Protein AF-A0A972YJJ7-F1 (afdb_monomer_lite)

Radius of gyration: 13.98 Å; chains: 1; bounding box: 35×19×40 Å

Structure (mmCIF, N/CA/C/O backbone):
data_AF-A0A972YJJ7-F1
#
_entry.id   AF-A0A972YJJ7-F1
#
loop_
_atom_site.group_PDB
_atom_site.id
_atom_site.type_symbol
_atom_site.label_atom_id
_atom_site.label_alt_id
_atom_site.label_comp_id
_atom_site.label_asym_id
_atom_site.label_entity_id
_atom_site.label_seq_id
_atom_site.pdbx_PDB_ins_code
_atom_site.Cartn_x
_atom_site.Cartn_y
_atom_site.Cartn_z
_atom_site.occupancy
_atom_site.B_iso_or_equiv
_atom_site.auth_seq_id
_atom_site.auth_comp_id
_atom_site.auth_asym_id
_atom_site.auth_atom_id
_atom_site.pdbx_PDB_model_num
ATOM 1 N N . MET A 1 1 ? -23.268 -9.942 25.942 1.00 49.75 1 MET A N 1
ATOM 2 C CA . MET A 1 1 ? -22.329 -8.862 25.572 1.00 49.75 1 MET A CA 1
ATOM 3 C C . MET A 1 1 ? -21.980 -9.066 24.110 1.00 49.75 1 MET A C 1
ATOM 5 O O . MET A 1 1 ? -21.364 -10.073 23.798 1.00 49.75 1 MET A O 1
ATOM 9 N N . ASN A 1 2 ? -22.458 -8.202 23.214 1.00 57.12 2 ASN A N 1
ATOM 10 C CA . ASN A 1 2 ? -22.096 -8.288 21.799 1.00 57.12 2 ASN A CA 1
ATOM 11 C C . ASN A 1 2 ? -20.662 -7.776 21.647 1.00 57.12 2 ASN A C 1
ATOM 13 O O . ASN A 1 2 ? -20.415 -6.589 21.845 1.00 57.12 2 ASN A O 1
ATOM 17 N N . ALA A 1 3 ? -19.721 -8.670 21.353 1.00 67.19 3 ALA A N 1
ATOM 18 C CA . ALA A 1 3 ? -18.381 -8.274 20.949 1.00 67.19 3 ALA A CA 1
ATOM 19 C C . ALA A 1 3 ? -18.459 -7.722 19.521 1.00 67.19 3 ALA A C 1
ATOM 21 O O . ALA A 1 3 ? -19.014 -8.367 18.630 1.00 67.19 3 ALA A O 1
ATOM 22 N N . CYS A 1 4 ? -17.932 -6.519 19.302 1.00 69.69 4 CYS A N 1
ATOM 23 C CA . CYS A 1 4 ? -17.726 -6.024 17.950 1.00 69.69 4 CYS A CA 1
ATOM 24 C C . CYS A 1 4 ? -16.645 -6.905 17.310 1.00 69.69 4 CYS A C 1
ATOM 26 O O . CYS A 1 4 ? -15.541 -6.981 17.841 1.00 69.69 4 CYS A O 1
ATOM 28 N N . LEU A 1 5 ? -16.972 -7.599 16.212 1.00 78.56 5 LEU A N 1
ATOM 29 C CA . LEU A 1 5 ? -16.056 -8.531 15.530 1.00 78.56 5 LEU A CA 1
ATOM 30 C C . LEU A 1 5 ? -14.758 -7.858 15.056 1.00 78.56 5 LEU A C 1
ATOM 32 O O . LEU A 1 5 ? -13.760 -8.539 14.847 1.00 78.56 5 LEU A O 1
ATOM 36 N N . PHE A 1 6 ? -14.769 -6.530 14.922 1.00 81.06 6 PHE A N 1
ATOM 37 C CA . PHE A 1 6 ? -13.618 -5.724 14.539 1.00 81.06 6 PHE A CA 1
ATOM 38 C C . PHE A 1 6 ? -13.483 -4.507 15.452 1.00 81.06 6 PHE A C 1
ATOM 40 O O . PHE A 1 6 ? -14.481 -3.867 15.798 1.00 81.06 6 PHE A O 1
ATOM 47 N N . ASN A 1 7 ? -12.247 -4.163 15.814 1.00 88.62 7 ASN A N 1
ATOM 48 C CA . ASN A 1 7 ? -11.960 -2.883 16.451 1.00 88.62 7 ASN A CA 1
ATOM 49 C C . ASN A 1 7 ? -12.212 -1.736 15.462 1.00 88.62 7 ASN A C 1
ATOM 51 O O . ASN A 1 7 ? -12.206 -1.919 14.244 1.00 88.62 7 ASN A O 1
ATOM 55 N N . ARG A 1 8 ? -12.469 -0.534 15.991 1.00 91.81 8 ARG A N 1
ATOM 56 C CA . ARG A 1 8 ? -12.527 0.666 15.152 1.00 91.81 8 ARG A CA 1
ATOM 57 C C . ARG A 1 8 ? -11.120 0.985 14.656 1.00 91.81 8 ARG A C 1
ATOM 59 O O . ARG A 1 8 ? -10.314 1.478 15.435 1.00 91.81 8 ARG A O 1
ATOM 66 N N . ASP A 1 9 ? -10.896 0.773 13.367 1.00 93.50 9 ASP A N 1
ATOM 67 C CA . ASP A 1 9 ? -9.639 1.054 12.677 1.00 93.50 9 ASP A CA 1
ATOM 68 C C . ASP A 1 9 ? -9.878 1.811 11.364 1.00 93.50 9 ASP A C 1
ATOM 70 O O . ASP A 1 9 ? -11.007 1.919 10.875 1.00 93.50 9 ASP A O 1
ATOM 74 N N . CYS A 1 10 ? -8.805 2.362 10.802 1.00 96.50 10 CYS A N 1
ATOM 75 C CA . CYS A 1 10 ? -8.787 2.977 9.480 1.00 96.50 10 CYS A CA 1
ATOM 76 C C . CYS A 1 10 ? -7.509 2.606 8.721 1.00 96.50 10 CYS A C 1
ATOM 78 O O . CYS A 1 10 ? -6.537 2.108 9.297 1.00 96.50 10 CYS A O 1
ATOM 80 N N . GLY A 1 11 ? -7.534 2.823 7.410 1.00 97.56 11 GLY A N 1
ATOM 81 C CA . GLY A 1 11 ? -6.411 2.513 6.547 1.00 97.56 11 GLY A CA 1
ATOM 82 C C . GLY A 1 11 ? -6.589 2.986 5.117 1.00 97.56 11 GLY A C 1
ATOM 83 O O . GLY A 1 11 ? -7.564 3.664 4.786 1.00 97.56 11 GLY A O 1
ATOM 84 N N . ILE A 1 12 ? -5.632 2.604 4.275 1.00 98.50 12 ILE A N 1
ATOM 85 C CA . ILE A 1 12 ? -5.560 3.016 2.871 1.00 98.50 12 ILE A CA 1
ATOM 86 C C . ILE A 1 12 ? -5.640 1.788 1.959 1.00 98.50 12 ILE A C 1
ATOM 88 O O . ILE A 1 12 ? -4.968 0.783 2.190 1.00 98.50 12 ILE A O 1
ATOM 92 N N . LEU A 1 13 ? -6.441 1.895 0.895 1.00 98.50 13 LEU A N 1
ATOM 93 C CA . LEU A 1 13 ? -6.423 0.980 -0.244 1.00 98.50 13 LEU A CA 1
ATOM 94 C C . LEU A 1 13 ? -5.443 1.509 -1.294 1.00 98.50 13 LEU A C 1
ATOM 96 O O . LEU A 1 13 ? -5.676 2.565 -1.881 1.00 98.50 13 LEU A O 1
ATOM 100 N N . MET A 1 14 ? -4.365 0.771 -1.544 1.00 98.44 14 MET A N 1
ATOM 101 C CA . MET A 1 14 ? -3.390 1.095 -2.586 1.00 98.44 14 MET A CA 1
ATOM 102 C C . MET A 1 14 ? -2.652 -0.172 -3.013 1.00 98.44 14 MET A C 1
ATOM 104 O O . MET A 1 14 ? -2.149 -0.899 -2.166 1.00 98.44 14 MET A O 1
ATOM 108 N N . HIS A 1 15 ? -2.553 -0.444 -4.312 1.00 98.56 15 HIS A N 1
ATOM 109 C CA . HIS A 1 15 ? -1.798 -1.602 -4.797 1.00 98.56 15 HIS A CA 1
ATOM 110 C C . HIS A 1 15 ? -0.277 -1.333 -4.774 1.00 98.56 15 HIS A C 1
ATOM 112 O O . HIS A 1 15 ? 0.119 -0.200 -5.057 1.00 98.56 15 HIS A O 1
ATOM 118 N N . PRO A 1 16 ? 0.591 -2.335 -4.508 1.00 98.31 16 PRO A N 1
ATOM 119 C CA . PRO A 1 16 ? 2.047 -2.153 -4.523 1.00 98.31 16 PRO A CA 1
ATOM 120 C C . PRO A 1 16 ? 2.588 -1.610 -5.848 1.00 98.31 16 PRO A C 1
ATOM 122 O O . PRO A 1 16 ? 3.530 -0.831 -5.841 1.00 98.31 16 PRO A O 1
ATOM 125 N N . THR A 1 17 ? 1.944 -1.920 -6.979 1.00 98.06 17 THR A N 1
ATOM 126 C CA . THR A 1 17 ? 2.338 -1.386 -8.300 1.00 98.06 17 THR A CA 1
ATOM 127 C C . THR A 1 17 ? 2.239 0.135 -8.401 1.00 98.06 17 THR A C 1
ATOM 129 O O . THR A 1 17 ? 2.855 0.717 -9.290 1.00 98.06 17 THR A O 1
ATOM 132 N N . SER A 1 18 ? 1.464 0.776 -7.522 1.00 97.94 18 SER A N 1
ATOM 133 C CA . SER A 1 18 ? 1.330 2.234 -7.448 1.00 97.94 18 SER A CA 1
ATOM 134 C C . SER A 1 18 ? 2.431 2.898 -6.617 1.00 97.94 18 SER A C 1
ATOM 136 O O . SER A 1 18 ? 2.470 4.127 -6.550 1.00 97.94 18 SER A O 1
ATOM 138 N N . LEU A 1 19 ? 3.304 2.123 -5.962 1.00 98.19 19 LEU A N 1
ATOM 139 C CA . LEU A 1 19 ? 4.435 2.675 -5.225 1.00 98.19 19 LEU A CA 1
ATOM 140 C C . LEU A 1 19 ? 5.436 3.335 -6.181 1.00 98.19 19 LEU A C 1
ATOM 142 O O . LEU A 1 19 ? 5.661 2.838 -7.289 1.00 98.19 19 LEU A O 1
ATOM 146 N N . PRO A 1 20 ? 6.077 4.437 -5.756 1.00 96.75 20 PRO A N 1
ATOM 147 C CA . PRO A 1 20 ? 7.137 5.044 -6.538 1.00 96.75 20 PRO A CA 1
ATOM 148 C C . PRO A 1 20 ? 8.323 4.081 -6.643 1.00 96.75 20 PRO A C 1
ATOM 150 O O . PRO A 1 20 ? 8.740 3.463 -5.660 1.00 96.75 20 PRO A O 1
ATOM 153 N N . ASN A 1 21 ? 8.873 3.964 -7.848 1.00 94.56 21 ASN A N 1
ATOM 154 C CA . ASN A 1 21 ? 10.059 3.168 -8.131 1.00 94.56 21 ASN A CA 1
ATOM 155 C C . ASN A 1 21 ? 10.787 3.725 -9.362 1.00 94.56 21 ASN A C 1
ATOM 157 O O . ASN A 1 21 ? 10.172 4.331 -10.240 1.00 94.56 21 ASN A O 1
ATOM 161 N N . ALA A 1 22 ? 12.091 3.477 -9.453 1.00 94.06 22 ALA A N 1
ATOM 162 C CA . ALA A 1 22 ? 12.928 3.869 -10.584 1.00 94.06 22 ALA A CA 1
ATOM 163 C C . ALA A 1 22 ? 12.695 3.017 -11.850 1.00 94.06 22 ALA A C 1
ATOM 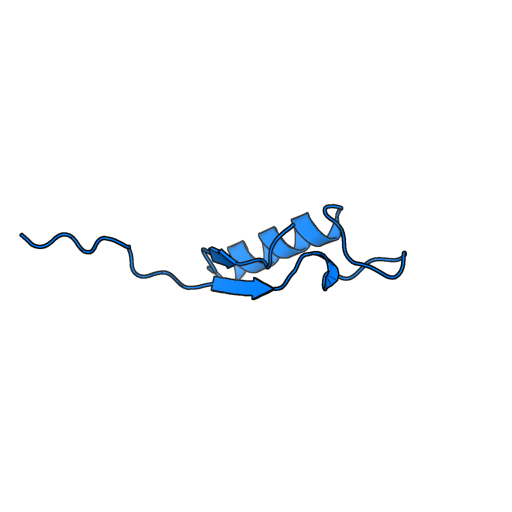165 O O . ALA A 1 22 ? 13.142 3.398 -12.928 1.00 94.06 22 ALA A O 1
ATOM 166 N N . PHE A 1 23 ? 11.994 1.882 -11.740 1.00 95.38 23 PHE A N 1
ATOM 167 C CA . PHE A 1 23 ? 11.851 0.889 -12.815 1.00 95.38 23 PHE A CA 1
ATOM 168 C C . PHE A 1 23 ? 10.455 0.847 -13.468 1.00 95.38 23 PHE A C 1
ATOM 170 O O . PHE A 1 23 ? 10.128 -0.101 -14.176 1.00 95.38 23 PHE A O 1
ATOM 177 N N . GLY A 1 24 ? 9.623 1.873 -13.255 1.00 93.81 24 GLY A N 1
ATOM 178 C CA . GLY A 1 24 ? 8.342 2.053 -13.958 1.00 93.81 24 GLY A CA 1
ATOM 179 C C . GLY A 1 24 ? 7.132 1.326 -13.358 1.00 93.81 24 GLY A C 1
ATOM 180 O O . GLY A 1 24 ? 6.003 1.643 -13.725 1.00 93.81 24 GLY A O 1
ATOM 181 N N . VAL A 1 25 ? 7.337 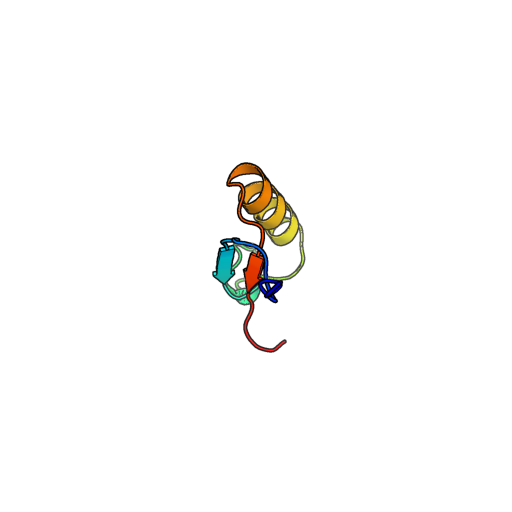0.410 -12.410 1.00 97.25 25 VAL A N 1
ATOM 182 C CA . VAL A 1 25 ? 6.267 -0.206 -11.615 1.00 97.25 25 VAL A CA 1
ATOM 183 C C . VAL A 1 25 ? 6.708 -0.334 -10.161 1.00 97.25 25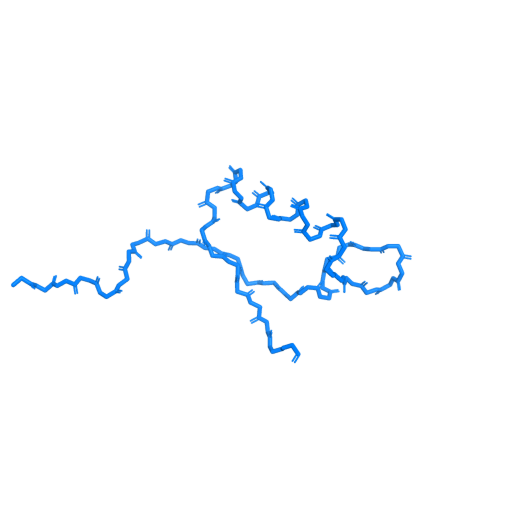 VAL A C 1
ATOM 185 O O . VAL A 1 25 ? 7.867 -0.656 -9.887 1.00 97.25 25 VAL A O 1
ATOM 188 N N . GLY A 1 26 ? 5.800 -0.048 -9.230 1.00 97.81 26 GLY A N 1
ATOM 189 C CA . GLY A 1 26 ? 6.050 -0.266 -7.811 1.00 97.81 26 GLY A CA 1
ATOM 190 C C . GLY A 1 26 ? 6.220 -1.750 -7.480 1.00 97.81 26 GLY A C 1
ATOM 191 O O . GLY A 1 26 ? 5.656 -2.623 -8.142 1.00 97.81 26 GLY A O 1
ATOM 192 N N . ASP A 1 27 ? 7.013 -2.031 -6.456 1.00 96.69 27 ASP A N 1
ATOM 193 C CA . ASP A 1 27 ? 7.353 -3.378 -6.013 1.00 96.69 27 ASP A CA 1
ATOM 194 C C . ASP A 1 27 ? 7.422 -3.436 -4.477 1.00 96.69 27 ASP A C 1
ATOM 196 O O . ASP A 1 27 ? 7.041 -2.497 -3.777 1.00 96.69 27 ASP A O 1
ATOM 200 N N . PHE A 1 28 ? 7.890 -4.560 -3.937 1.00 97.12 28 PHE A N 1
ATOM 201 C CA . PHE A 1 28 ? 8.094 -4.744 -2.498 1.00 97.12 28 PHE A CA 1
ATOM 202 C C . PHE A 1 28 ? 9.509 -4.339 -2.032 1.00 97.12 28 PHE A C 1
ATOM 204 O O . PHE A 1 28 ? 10.056 -4.936 -1.104 1.00 97.12 28 PHE A O 1
ATOM 211 N N . GLY A 1 29 ? 10.123 -3.349 -2.686 1.00 95.81 29 GLY A N 1
ATOM 212 C CA . GLY A 1 29 ? 11.443 -2.806 -2.365 1.00 95.81 29 GLY A CA 1
ATOM 213 C C . GLY A 1 29 ? 11.444 -1.732 -1.259 1.00 95.81 29 GLY A C 1
ATOM 214 O O . GLY A 1 29 ? 10.580 -1.724 -0.373 1.00 95.81 29 GLY A O 1
ATOM 215 N N . PRO A 1 30 ? 12.423 -0.802 -1.266 1.00 97.31 30 PRO A N 1
ATOM 216 C CA . PRO A 1 30 ? 12.554 0.240 -0.240 1.00 97.31 30 PRO A CA 1
ATOM 217 C C . PRO A 1 30 ? 11.319 1.139 -0.087 1.00 97.31 30 PRO A C 1
ATOM 219 O O . PRO A 1 30 ? 10.915 1.433 1.036 1.00 97.31 30 PRO A O 1
ATOM 222 N N . SER A 1 31 ? 10.658 1.506 -1.190 1.00 97.62 31 SER A N 1
ATOM 223 C CA . SER A 1 31 ? 9.468 2.366 -1.152 1.00 97.62 31 SER A CA 1
ATOM 224 C C . SER A 1 31 ? 8.277 1.714 -0.443 1.00 97.62 31 SER A C 1
ATOM 226 O O . SER A 1 31 ? 7.472 2.419 0.164 1.00 97.62 31 SER A O 1
ATOM 228 N N . ALA A 1 32 ? 8.183 0.379 -0.427 1.00 98.06 32 ALA A N 1
ATOM 229 C CA . ALA A 1 32 ? 7.176 -0.330 0.362 1.00 98.06 32 ALA A CA 1
ATOM 230 C C . ALA A 1 32 ? 7.425 -0.191 1.874 1.00 98.06 32 ALA A C 1
ATOM 232 O O . ALA A 1 32 ? 6.479 -0.041 2.644 1.00 98.06 32 ALA A O 1
ATOM 233 N N . HIS A 1 33 ? 8.687 -0.183 2.309 1.00 98.12 33 HIS A N 1
ATOM 234 C CA . HIS A 1 33 ? 9.036 0.031 3.716 1.00 98.12 33 HIS A CA 1
ATOM 235 C C . HIS A 1 33 ? 8.761 1.479 4.132 1.00 98.12 33 HIS A C 1
ATOM 237 O O . HIS A 1 33 ? 8.144 1.722 5.167 1.00 98.12 33 HIS A O 1
ATOM 243 N N . GLU A 1 34 ? 9.144 2.442 3.291 1.00 98.31 34 GLU A N 1
ATOM 244 C CA . GLU A 1 34 ? 8.833 3.862 3.500 1.00 98.31 34 GLU A CA 1
ATOM 245 C C . GLU A 1 34 ? 7.319 4.114 3.562 1.00 98.31 34 GLU A C 1
ATOM 247 O O . GLU A 1 34 ? 6.852 4.910 4.380 1.00 98.31 34 GLU A O 1
ATOM 252 N N . TRP A 1 35 ? 6.540 3.399 2.746 1.00 98.25 35 TRP A N 1
ATOM 253 C CA . TRP A 1 35 ? 5.080 3.432 2.783 1.00 98.25 35 TRP A CA 1
ATOM 254 C C . TRP A 1 35 ? 4.515 2.924 4.113 1.00 98.25 35 TRP A C 1
ATOM 256 O O . TRP A 1 35 ? 3.667 3.590 4.709 1.00 98.25 35 TRP A O 1
ATOM 266 N N . LEU A 1 36 ? 5.007 1.790 4.619 1.00 98.38 36 LEU A N 1
ATOM 267 C CA . LEU A 1 36 ? 4.591 1.258 5.921 1.00 98.38 36 LEU A CA 1
ATOM 268 C C . LEU A 1 36 ? 4.942 2.215 7.070 1.00 98.38 36 LEU A C 1
ATOM 270 O O . LEU A 1 36 ? 4.112 2.449 7.949 1.00 98.38 36 LEU A O 1
ATOM 274 N N . GLU A 1 37 ? 6.125 2.830 7.030 1.00 98.56 37 GLU A N 1
ATOM 275 C CA . GLU A 1 37 ? 6.529 3.869 7.985 1.00 98.56 37 GLU A CA 1
ATOM 276 C C . GLU A 1 37 ? 5.602 5.092 7.930 1.00 98.56 37 GLU A C 1
ATOM 278 O O . GLU A 1 37 ? 5.253 5.670 8.963 1.00 98.56 37 GLU A O 1
ATOM 283 N N . LEU A 1 38 ? 5.164 5.489 6.732 1.00 98.31 38 LEU A N 1
ATOM 284 C CA . LEU A 1 38 ? 4.209 6.580 6.555 1.00 98.31 38 LEU A CA 1
ATOM 285 C C . LEU A 1 38 ? 2.837 6.224 7.137 1.00 98.31 38 LEU A C 1
ATOM 287 O O . LEU A 1 38 ? 2.263 7.041 7.862 1.00 98.31 38 LEU A O 1
ATOM 291 N N . LEU A 1 39 ? 2.331 5.014 6.879 1.00 98.50 39 LEU A N 1
ATOM 292 C CA . LEU A 1 39 ? 1.072 4.536 7.457 1.00 98.50 39 LEU A CA 1
ATOM 293 C C . LEU A 1 39 ? 1.136 4.514 8.988 1.00 98.50 39 LEU A C 1
ATOM 295 O O . LEU A 1 39 ? 0.237 5.052 9.639 1.00 98.50 39 LEU A O 1
ATOM 299 N N . ALA A 1 40 ? 2.225 3.992 9.560 1.00 98.25 40 ALA A N 1
ATOM 300 C CA . ALA A 1 40 ? 2.440 3.959 11.004 1.00 98.25 40 ALA A CA 1
ATOM 301 C C . ALA A 1 40 ? 2.456 5.373 11.609 1.00 98.25 40 ALA A C 1
ATOM 303 O O . ALA A 1 40 ? 1.739 5.648 12.576 1.00 98.25 40 ALA A O 1
ATOM 304 N N . LYS A 1 41 ? 3.199 6.311 11.004 1.00 98.56 41 LYS A N 1
ATOM 305 C CA . LYS A 1 41 ? 3.228 7.727 11.428 1.00 98.56 41 LYS A CA 1
ATOM 306 C C . LYS A 1 41 ? 1.852 8.388 11.339 1.00 98.56 41 LYS A C 1
ATOM 308 O O . LYS A 1 41 ? 1.495 9.182 12.209 1.00 98.56 41 LYS A O 1
ATOM 313 N N . ALA A 1 42 ? 1.067 8.038 10.322 1.00 98.19 42 ALA A N 1
ATOM 314 C CA . ALA A 1 42 ? -0.295 8.521 10.116 1.00 98.19 42 ALA A CA 1
ATOM 315 C C . ALA A 1 42 ? -1.357 7.761 10.939 1.00 98.19 42 ALA A C 1
ATOM 317 O O . ALA A 1 42 ? -2.549 8.049 10.794 1.00 98.19 42 ALA A O 1
ATOM 318 N N . LYS A 1 43 ? -0.950 6.808 11.794 1.00 97.12 43 LYS A N 1
ATOM 319 C CA . LYS A 1 43 ? -1.836 5.940 12.592 1.00 97.12 43 LYS A CA 1
ATOM 320 C C . LYS A 1 43 ? -2.873 5.191 11.743 1.00 97.12 43 LYS A C 1
ATOM 322 O O . LYS A 1 43 ? -3.995 4.963 12.189 1.00 97.12 43 LYS A O 1
ATOM 327 N N . GLN A 1 44 ? -2.507 4.860 10.506 1.00 97.75 44 GLN A N 1
ATOM 328 C CA . GLN A 1 44 ? -3.280 3.976 9.644 1.00 97.75 44 GLN A CA 1
ATOM 329 C C . GLN A 1 44 ? -2.898 2.537 9.982 1.00 97.75 44 GLN A C 1
ATOM 331 O O . GLN A 1 44 ? -1.735 2.158 9.859 1.00 97.75 44 GLN A O 1
ATOM 336 N N . ASN A 1 45 ? -3.875 1.742 10.408 1.00 96.25 45 ASN A N 1
ATOM 337 C CA . AS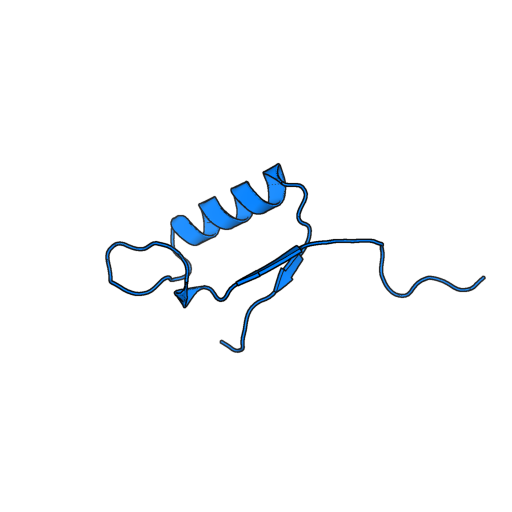N A 1 45 ? -3.645 0.387 10.919 1.00 96.25 45 ASN A CA 1
ATOM 338 C C . ASN A 1 45 ? -3.877 -0.695 9.856 1.00 96.25 45 ASN A C 1
ATOM 340 O O . ASN A 1 45 ? -3.562 -1.860 10.082 1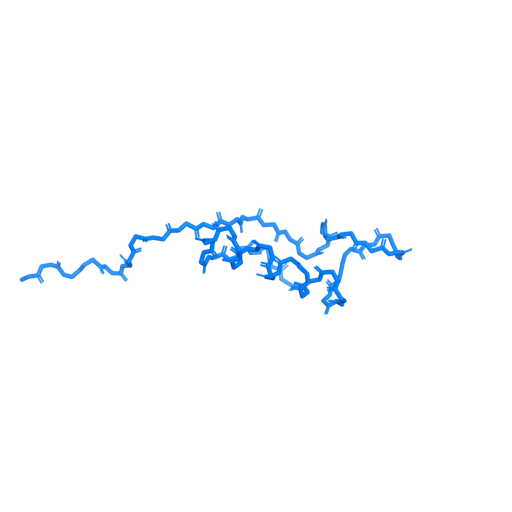.00 96.25 45 ASN A O 1
ATOM 344 N N . LEU A 1 46 ? -4.429 -0.319 8.697 1.00 97.12 46 LEU A N 1
ATOM 345 C CA . LEU A 1 46 ? -4.714 -1.225 7.590 1.00 97.12 46 LEU A CA 1
ATOM 346 C C . LEU A 1 46 ? -4.076 -0.713 6.292 1.00 97.12 46 LEU A C 1
ATOM 348 O O . LEU A 1 46 ? -4.203 0.459 5.931 1.00 97.12 46 LEU A O 1
ATOM 352 N N . TRP A 1 47 ? -3.453 -1.626 5.553 1.00 98.19 47 TRP A N 1
ATOM 353 C CA . TRP A 1 47 ? -3.103 -1.438 4.150 1.00 98.19 47 TRP A CA 1
ATOM 354 C C . TRP A 1 47 ? -3.834 -2.502 3.341 1.00 98.19 47 TRP A C 1
ATOM 356 O O . TRP A 1 47 ? -3.507 -3.685 3.413 1.00 98.19 47 TRP A O 1
ATOM 366 N N . GLN A 1 48 ? -4.862 -2.091 2.605 1.00 98.25 48 GLN A N 1
ATOM 367 C CA . GLN A 1 48 ? -5.577 -2.986 1.707 1.00 98.25 48 GLN A CA 1
ATOM 368 C C . GLN A 1 48 ? -4.918 -2.949 0.325 1.00 98.25 48 GLN A C 1
ATOM 370 O O . GLN A 1 48 ? -4.604 -1.877 -0.195 1.00 98.25 48 GLN A O 1
ATOM 375 N N . VAL A 1 49 ? -4.753 -4.121 -0.283 1.00 98.62 49 VAL A N 1
ATOM 376 C CA . VAL A 1 49 ? -4.218 -4.290 -1.639 1.00 98.62 49 VAL A CA 1
ATOM 377 C C . VAL A 1 49 ? -5.227 -5.029 -2.524 1.00 98.62 49 VAL A C 1
ATOM 379 O O . VAL A 1 49 ? -6.164 -5.659 -2.034 1.00 98.62 49 VAL A O 1
ATOM 382 N N . LEU A 1 50 ? -5.041 -4.921 -3.839 1.00 98.56 50 LEU A N 1
ATOM 383 C CA . LEU A 1 50 ? -5.690 -5.784 -4.836 1.00 98.56 50 LEU A CA 1
ATOM 384 C C . LEU A 1 50 ? -5.010 -7.178 -4.854 1.00 98.56 50 LEU A C 1
ATOM 386 O O . LEU A 1 50 ? -3.983 -7.342 -4.192 1.00 98.56 50 LEU A O 1
ATOM 390 N N . PRO A 1 51 ? -5.562 -8.183 -5.565 1.00 98.31 51 PRO A N 1
ATOM 391 C CA . PRO A 1 51 ? -4.929 -9.498 -5.693 1.00 98.31 51 PRO A CA 1
ATOM 392 C C . PRO A 1 51 ? -3.494 -9.421 -6.230 1.00 98.31 51 PRO A C 1
ATOM 394 O O . PRO A 1 51 ? -3.222 -8.617 -7.121 1.00 98.31 51 PRO A O 1
ATOM 397 N N . LEU A 1 52 ? -2.622 -10.276 -5.685 1.00 92.75 52 LEU A N 1
ATOM 398 C CA . LEU A 1 52 ? -1.203 -10.384 -6.040 1.00 92.75 52 LEU A CA 1
ATOM 399 C C . LEU A 1 52 ? -0.963 -11.418 -7.142 1.00 92.75 52 LEU A C 1
ATOM 401 O O . LEU A 1 52 ? -1.611 -12.490 -7.082 1.00 92.75 52 LEU A O 1
#

pLDDT: mean 93.59, std 10.42, range [49.75, 98.62]

Foldseek 3Di:
DDDDPDDDAAADEDAQQPFDDPPNGGDCPPSVVVVVVVCVVVRHPDYHHDDD

Sequence (52 aa):
MNACLFNRDCGILMHPTSLPNAFGVGDFGPSAHEWLELLAKAKQNLWQVLPL

Secondary structure (DSSP, 8-state):
----SS-S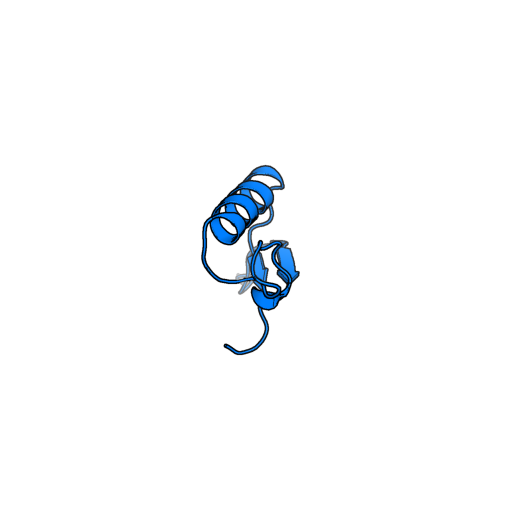--EEE--GGGS--TTSS--SSHHHHHHHHHHHHTT--EEE----